Protein AF-A0A3T0KRY9-F1 (afdb_monomer_lite)

Structure (mmCIF, N/CA/C/O backbone):
data_AF-A0A3T0KRY9-F1
#
_entry.id   AF-A0A3T0KRY9-F1
#
loop_
_atom_site.group_PDB
_atom_site.id
_atom_site.type_symbol
_atom_site.label_atom_id
_atom_site.label_alt_id
_atom_site.label_comp_id
_atom_site.label_asym_id
_atom_site.label_entity_id
_atom_site.label_seq_id
_atom_site.pdbx_PDB_ins_code
_atom_site.Cartn_x
_atom_site.Cartn_y
_atom_site.Cartn_z
_atom_site.occupancy
_atom_site.B_iso_or_equiv
_atom_site.auth_seq_id
_atom_site.auth_comp_id
_atom_site.auth_asym_id
_atom_site.auth_atom_id
_atom_site.pdbx_PDB_model_num
ATOM 1 N N . MET A 1 1 ? -6.713 -2.407 -11.564 1.00 73.00 1 MET A N 1
ATOM 2 C CA . MET A 1 1 ? -6.465 -1.032 -12.025 1.00 73.00 1 MET A CA 1
ATOM 3 C C . MET A 1 1 ? -4.976 -0.856 -12.234 1.00 73.00 1 MET A C 1
ATOM 5 O O . MET A 1 1 ? -4.206 -1.366 -11.420 1.00 73.00 1 MET A O 1
ATOM 9 N N . ASN A 1 2 ? -4.605 -0.160 -13.306 1.00 80.75 2 ASN A N 1
ATOM 10 C CA . ASN A 1 2 ? -3.218 0.167 -13.614 1.00 80.75 2 ASN A CA 1
ATOM 11 C C . ASN A 1 2 ? -2.917 1.579 -13.085 1.00 80.75 2 ASN A C 1
ATOM 13 O O . ASN A 1 2 ? -3.702 2.519 -13.257 1.00 80.75 2 ASN A O 1
ATOM 17 N N . PHE A 1 3 ? -1.788 1.709 -12.404 1.00 83.56 3 PHE A N 1
ATOM 18 C CA . PHE A 1 3 ? -1.249 2.954 -11.878 1.00 83.56 3 PHE A CA 1
ATOM 19 C C . PHE A 1 3 ? 0.004 3.330 -12.659 1.00 83.56 3 PHE A C 1
ATOM 21 O O . PHE A 1 3 ? 0.846 2.471 -12.930 1.00 83.56 3 PHE A O 1
ATOM 28 N N . GLY A 1 4 ? 0.180 4.622 -12.924 1.00 87.69 4 GLY A N 1
ATOM 29 C CA . GLY A 1 4 ? 1.516 5.171 -13.089 1.00 87.69 4 GLY A CA 1
ATOM 30 C C . GLY A 1 4 ? 2.313 4.950 -11.804 1.00 87.69 4 GLY A C 1
ATOM 31 O O . GLY A 1 4 ? 1.774 4.975 -10.691 1.00 87.69 4 GLY A O 1
ATOM 32 N N . LEU A 1 5 ? 3.616 4.722 -11.929 1.00 88.06 5 LEU A N 1
ATOM 33 C CA . LEU A 1 5 ? 4.494 4.512 -10.776 1.00 88.06 5 LEU A CA 1
ATOM 34 C C . LEU A 1 5 ? 4.407 5.670 -9.757 1.00 88.06 5 LEU A C 1
ATOM 36 O O . LEU A 1 5 ? 4.473 5.454 -8.543 1.00 88.06 5 LEU A O 1
ATOM 40 N N . GLU A 1 6 ? 4.240 6.895 -10.249 1.00 89.12 6 GLU A N 1
ATOM 41 C CA . GLU A 1 6 ? 4.071 8.119 -9.469 1.00 89.12 6 GLU A CA 1
ATOM 42 C C . GLU A 1 6 ? 2.751 8.185 -8.689 1.00 89.12 6 GLU A C 1
ATOM 44 O O . GLU A 1 6 ? 2.666 8.926 -7.712 1.00 89.12 6 GLU A O 1
ATOM 49 N N . GLU A 1 7 ? 1.744 7.397 -9.070 1.00 90.56 7 GLU A N 1
ATOM 50 C CA . GLU A 1 7 ? 0.418 7.390 -8.441 1.00 90.56 7 GLU A CA 1
ATOM 51 C C . GLU A 1 7 ? 0.322 6.410 -7.266 1.00 90.56 7 GLU A C 1
ATOM 53 O O . GLU A 1 7 ? -0.552 6.547 -6.408 1.00 90.56 7 GLU A O 1
ATOM 58 N N . VAL A 1 8 ? 1.263 5.464 -7.166 1.00 92.19 8 VAL A N 1
ATOM 59 C CA . VAL A 1 8 ? 1.309 4.474 -6.080 1.00 92.19 8 VAL A CA 1
ATOM 60 C C . VAL A 1 8 ? 1.409 5.149 -4.708 1.00 92.19 8 VAL A C 1
ATOM 62 O O . VAL A 1 8 ? 0.678 4.796 -3.785 1.00 92.19 8 VAL A O 1
ATOM 65 N N . GLU A 1 9 ? 2.295 6.135 -4.545 1.00 94.44 9 GLU A N 1
ATOM 66 C CA . GLU A 1 9 ? 2.453 6.835 -3.262 1.00 94.44 9 GLU A CA 1
ATOM 67 C C . GLU A 1 9 ? 1.225 7.683 -2.888 1.00 94.44 9 GLU A C 1
ATOM 69 O O . GLU A 1 9 ? 0.745 7.532 -1.761 1.00 94.44 9 GLU A O 1
ATOM 74 N N . PRO A 1 10 ? 0.688 8.549 -3.772 1.00 93.81 10 PRO A N 1
ATOM 75 C CA . PRO A 1 10 ? -0.553 9.277 -3.519 1.00 93.81 10 PRO A CA 1
ATOM 76 C C . PRO A 1 10 ? -1.709 8.369 -3.096 1.00 93.81 10 PRO A C 1
ATOM 78 O O . PRO A 1 10 ? -2.374 8.663 -2.102 1.00 93.81 10 PRO A O 1
ATOM 81 N N . PHE A 1 11 ? -1.898 7.241 -3.784 1.00 93.62 11 PHE A N 1
ATOM 82 C CA . PHE A 1 11 ? -2.957 6.289 -3.464 1.00 93.62 11 PHE A CA 1
ATOM 83 C C . PHE A 1 11 ? -2.785 5.681 -2.064 1.00 93.62 11 PHE A C 1
ATOM 85 O O . PHE A 1 11 ? -3.710 5.701 -1.249 1.00 93.62 11 PHE A O 1
ATOM 92 N N . LEU A 1 12 ? -1.578 5.207 -1.730 1.00 95.38 12 LEU A N 1
ATOM 93 C CA . LEU A 1 12 ? -1.294 4.651 -0.402 1.00 95.38 12 LEU A CA 1
ATOM 94 C C . LEU A 1 12 ? -1.461 5.697 0.710 1.00 95.38 12 LEU A C 1
ATOM 96 O O . LEU A 1 12 ? -1.971 5.372 1.782 1.00 95.38 12 LEU A O 1
ATOM 100 N N . LYS A 1 13 ? -1.080 6.957 0.457 1.00 95.75 13 LYS A N 1
ATOM 101 C CA . LYS A 1 13 ? -1.306 8.063 1.401 1.00 95.75 13 LYS A CA 1
ATOM 102 C C . LYS A 1 13 ? -2.788 8.332 1.619 1.00 95.75 13 LYS A C 1
ATOM 104 O O . LYS A 1 13 ? -3.187 8.506 2.767 1.00 95.75 13 LYS A O 1
ATOM 109 N N . HIS A 1 14 ? -3.584 8.341 0.551 1.00 94.50 14 HIS A N 1
ATOM 110 C CA . HIS A 1 14 ? -5.032 8.529 0.639 1.00 94.50 14 HIS A CA 1
ATOM 111 C C . HIS A 1 14 ? -5.697 7.426 1.465 1.00 94.50 14 HIS A C 1
ATOM 113 O O . HIS A 1 14 ? -6.440 7.731 2.398 1.00 94.50 14 HIS A O 1
ATOM 119 N N . LEU A 1 15 ? -5.360 6.154 1.217 1.00 94.81 15 LEU A N 1
ATOM 120 C CA . LEU A 1 15 ? -5.845 5.046 2.048 1.00 94.81 15 LEU A CA 1
ATOM 121 C C . LEU A 1 15 ? -5.494 5.258 3.527 1.00 94.81 15 LEU A C 1
ATOM 123 O O . LEU A 1 15 ? -6.357 5.112 4.397 1.00 94.81 15 LEU A O 1
ATOM 127 N N . SER A 1 16 ? -4.250 5.654 3.813 1.00 95.75 16 SER A N 1
ATOM 128 C CA . SER A 1 16 ? -3.786 5.920 5.177 1.00 95.7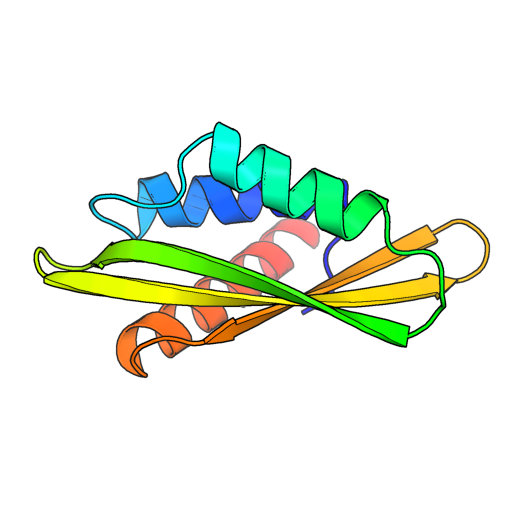5 16 SER A CA 1
ATOM 129 C C . SER A 1 16 ? -4.479 7.091 5.866 1.00 95.75 16 SER A C 1
ATOM 131 O O . SER A 1 16 ? -4.612 7.057 7.085 1.00 95.75 16 SER A O 1
ATOM 133 N N . SER A 1 17 ? -4.865 8.137 5.132 1.00 94.50 17 SER A N 1
ATOM 134 C CA . SER A 1 17 ? -5.450 9.350 5.716 1.00 94.50 17 SER A CA 1
ATOM 135 C C . SER A 1 17 ? -6.972 9.337 5.780 1.00 94.50 17 SER A C 1
ATOM 137 O O . SER A 1 17 ? -7.548 10.020 6.626 1.00 94.50 17 SER A O 1
ATOM 139 N N . SER A 1 18 ? -7.614 8.622 4.856 1.00 93.00 18 SER A N 1
ATOM 140 C CA . SER A 1 18 ? -9.046 8.769 4.575 1.00 93.00 18 SER A CA 1
ATOM 141 C C . SER A 1 18 ? -9.854 7.523 4.935 1.00 93.00 18 SER A C 1
ATOM 143 O O . SER A 1 18 ? -11.033 7.642 5.262 1.00 93.00 18 SER A O 1
ATOM 145 N N . ILE A 1 19 ? -9.236 6.338 4.884 1.00 95.00 19 ILE A N 1
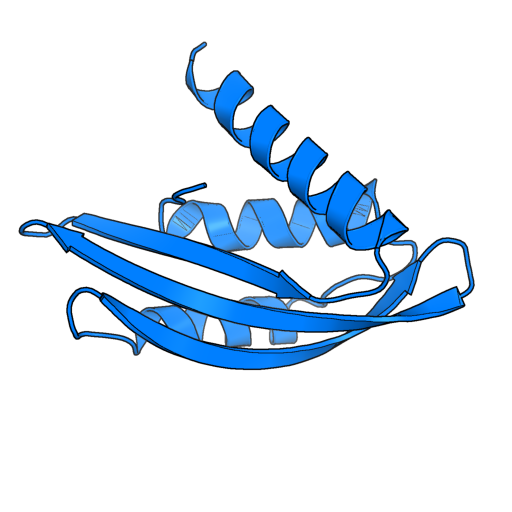ATOM 146 C CA . ILE A 1 19 ? -9.921 5.048 5.063 1.00 95.00 19 ILE A CA 1
ATOM 147 C C . ILE A 1 19 ? -9.482 4.346 6.346 1.00 95.00 19 ILE A C 1
ATOM 149 O O . ILE A 1 19 ? -10.305 3.787 7.073 1.00 95.00 19 ILE A O 1
ATOM 153 N N . LEU A 1 20 ? -8.178 4.348 6.609 1.00 96.50 20 LEU A N 1
ATOM 154 C CA . LEU A 1 20 ? -7.576 3.680 7.754 1.00 96.50 20 LEU A CA 1
ATOM 155 C C . LEU A 1 20 ? -7.478 4.648 8.935 1.00 96.50 20 LEU A C 1
ATOM 157 O O . LEU A 1 20 ? -7.118 5.809 8.773 1.00 96.50 20 LEU A O 1
ATOM 161 N N . ASP A 1 21 ? -7.733 4.151 10.146 1.00 95.00 21 ASP A N 1
ATOM 162 C CA . ASP A 1 21 ? -7.487 4.931 11.367 1.00 95.00 21 ASP A CA 1
ATOM 163 C C . ASP A 1 21 ? -5.976 5.073 11.624 1.00 95.00 21 ASP A C 1
ATOM 165 O O . ASP A 1 21 ? -5.508 6.047 12.211 1.00 95.00 21 ASP A O 1
ATOM 169 N N . SER A 1 22 ? -5.212 4.065 11.191 1.00 95.75 22 SER A N 1
ATOM 170 C CA . SER A 1 22 ? -3.753 4.072 11.113 1.00 95.75 22 SER A CA 1
ATOM 171 C C . SER A 1 22 ? -3.337 3.212 9.927 1.00 95.75 22 SER A C 1
ATOM 173 O O . SER A 1 22 ? -3.463 1.988 9.986 1.00 95.75 22 SER A O 1
ATOM 175 N N . GLY A 1 23 ? -2.874 3.842 8.851 1.00 94.75 23 GLY A N 1
ATOM 176 C CA . GLY A 1 23 ? -2.410 3.146 7.652 1.00 94.75 23 GLY A CA 1
ATOM 177 C C . GLY A 1 23 ? -0.894 3.028 7.545 1.00 94.75 23 GL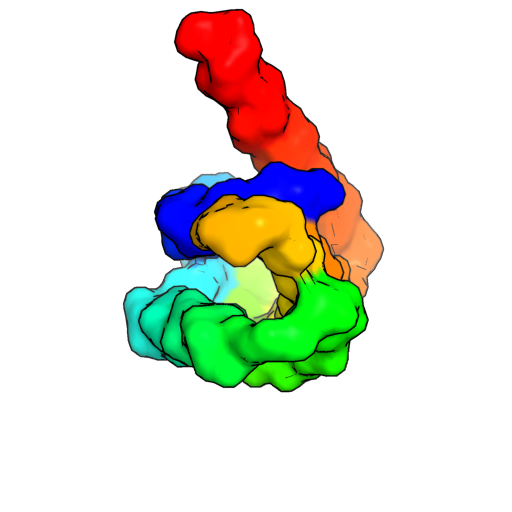Y A C 1
ATOM 178 O O . GLY A 1 23 ? -0.181 3.024 8.547 1.00 94.75 23 GLY A O 1
ATOM 179 N N . PHE A 1 24 ? -0.425 2.954 6.303 1.00 96.56 24 PHE A N 1
ATOM 180 C CA . PHE A 1 24 ? 0.985 2.923 5.936 1.00 96.56 24 PHE A CA 1
ATOM 181 C C . PHE A 1 24 ? 1.705 4.195 6.378 1.00 96.56 24 PHE A C 1
ATOM 183 O O . PHE A 1 24 ? 1.240 5.312 6.114 1.00 96.56 24 PHE A O 1
ATOM 190 N N . ASN A 1 25 ? 2.868 4.025 6.999 1.00 95.31 25 ASN A N 1
ATOM 191 C CA . ASN A 1 25 ? 3.778 5.126 7.283 1.00 95.31 25 ASN A CA 1
ATOM 192 C C . ASN A 1 25 ? 4.675 5.442 6.070 1.00 95.31 25 ASN A C 1
ATOM 194 O O . ASN A 1 25 ? 4.744 4.685 5.103 1.00 95.31 25 ASN A O 1
ATOM 198 N N . GLN A 1 26 ? 5.382 6.576 6.109 1.00 95.38 26 GLN A N 1
ATOM 199 C CA . GLN A 1 26 ? 6.197 7.010 4.969 1.00 95.38 26 GLN A CA 1
ATOM 200 C C . GLN A 1 26 ? 7.341 6.033 4.646 1.00 95.38 26 GLN A C 1
ATOM 202 O O . GLN A 1 26 ? 7.658 5.864 3.474 1.00 95.38 26 GLN A O 1
ATOM 207 N N . ASP A 1 27 ? 7.941 5.366 5.635 1.00 96.94 27 ASP A N 1
ATOM 208 C CA . ASP A 1 27 ? 9.015 4.394 5.389 1.00 96.94 27 ASP A CA 1
ATOM 209 C C . ASP A 1 27 ? 8.484 3.131 4.695 1.00 96.94 27 ASP A C 1
ATOM 211 O O . ASP A 1 27 ? 9.128 2.598 3.789 1.00 96.94 27 ASP A O 1
ATOM 215 N N . GLU A 1 28 ? 7.282 2.681 5.061 1.00 97.50 28 GLU A N 1
ATOM 216 C CA . GLU A 1 28 ? 6.583 1.579 4.391 1.00 97.50 28 GLU A CA 1
ATOM 217 C C . GLU A 1 28 ? 6.216 1.946 2.952 1.00 97.50 28 GLU A C 1
ATOM 219 O O . GLU A 1 28 ? 6.493 1.171 2.039 1.00 97.50 28 GLU A O 1
ATOM 224 N N . ILE A 1 29 ? 5.677 3.148 2.725 1.00 96.81 29 ILE A N 1
ATOM 225 C CA . ILE A 1 29 ? 5.356 3.647 1.379 1.00 96.81 29 ILE A CA 1
ATOM 226 C C . ILE A 1 29 ? 6.622 3.739 0.518 1.00 96.81 29 ILE A C 1
ATOM 228 O O . ILE A 1 29 ? 6.636 3.252 -0.614 1.00 96.81 29 ILE A O 1
ATOM 232 N N . ASN A 1 30 ? 7.708 4.289 1.068 1.00 96.06 30 ASN A N 1
ATOM 233 C CA . ASN A 1 30 ? 9.003 4.360 0.389 1.00 96.06 30 ASN A CA 1
ATOM 234 C C . ASN A 1 30 ? 9.538 2.961 0.057 1.00 96.06 30 ASN A C 1
ATOM 236 O O . ASN A 1 30 ? 10.101 2.753 -1.017 1.00 96.06 30 ASN A O 1
ATOM 240 N N . THR A 1 31 ? 9.357 1.997 0.964 1.00 96.12 31 THR A N 1
ATOM 241 C CA . THR A 1 31 ? 9.749 0.600 0.742 1.00 96.12 31 THR A CA 1
ATOM 242 C C . THR A 1 31 ? 8.948 -0.001 -0.406 1.00 96.12 31 THR A C 1
ATOM 244 O O . THR A 1 31 ? 9.543 -0.559 -1.323 1.00 96.12 31 THR A O 1
ATOM 247 N N . ILE A 1 32 ? 7.622 0.175 -0.416 1.00 96.19 32 ILE A N 1
A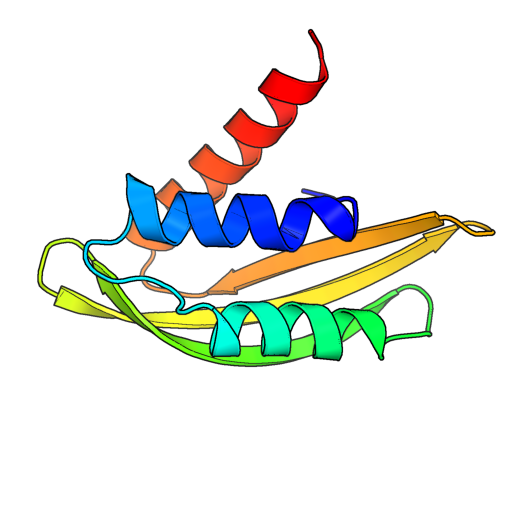TOM 248 C CA . ILE A 1 32 ? 6.751 -0.319 -1.489 1.00 96.19 32 ILE A CA 1
ATOM 249 C C . ILE A 1 32 ? 7.179 0.263 -2.840 1.00 96.19 32 ILE A C 1
ATOM 251 O O . ILE A 1 32 ? 7.426 -0.487 -3.783 1.00 96.19 32 ILE A O 1
ATOM 255 N N . GLN A 1 33 ? 7.346 1.585 -2.926 1.00 95.12 33 GLN A N 1
ATOM 256 C CA . GLN A 1 33 ? 7.804 2.234 -4.154 1.00 95.12 33 GLN A CA 1
ATOM 257 C C . GLN A 1 33 ? 9.201 1.782 -4.581 1.00 95.12 33 GLN A C 1
ATOM 259 O O . GLN A 1 33 ? 9.442 1.584 -5.771 1.00 95.12 33 GLN A O 1
ATOM 264 N N . SER A 1 34 ? 10.138 1.637 -3.643 1.00 95.19 34 SER A N 1
ATOM 265 C CA . SER A 1 34 ? 11.493 1.179 -3.952 1.00 95.19 34 SER A CA 1
ATOM 266 C C . SER A 1 34 ? 11.478 -0.246 -4.500 1.00 95.19 34 SER A C 1
ATOM 268 O O . SER A 1 34 ? 12.124 -0.515 -5.510 1.00 95.19 34 SER A O 1
ATOM 270 N N . GLU A 1 35 ? 10.720 -1.151 -3.879 1.00 96.25 35 GLU A N 1
ATOM 271 C CA . GLU A 1 35 ? 10.594 -2.536 -4.336 1.00 96.25 35 GLU A CA 1
ATOM 272 C C . GLU A 1 35 ? 9.996 -2.599 -5.743 1.00 96.25 35 GLU A C 1
ATOM 274 O O . GLU A 1 35 ? 10.582 -3.249 -6.611 1.00 96.25 35 GLU A O 1
ATOM 279 N N . ILE A 1 36 ? 8.921 -1.849 -6.011 1.00 94.50 36 ILE A N 1
ATOM 280 C CA . ILE A 1 36 ? 8.331 -1.749 -7.354 1.00 94.50 36 ILE A CA 1
ATOM 281 C C . ILE A 1 36 ? 9.352 -1.187 -8.345 1.00 94.50 36 ILE A C 1
ATOM 283 O O . ILE A 1 36 ? 9.510 -1.726 -9.437 1.00 94.50 36 ILE A O 1
ATOM 287 N N . ASN A 1 37 ? 10.109 -0.150 -7.977 1.00 93.19 37 ASN A N 1
ATOM 288 C CA . ASN A 1 37 ? 11.167 0.419 -8.818 1.00 93.19 37 ASN A CA 1
ATOM 289 C C . ASN A 1 37 ? 12.266 -0.587 -9.183 1.00 93.19 37 ASN A C 1
ATOM 291 O O . ASN A 1 37 ? 12.838 -0.496 -10.269 1.00 93.19 37 ASN A O 1
ATOM 295 N N . THR A 1 38 ? 12.560 -1.548 -8.303 1.00 94.56 38 THR A N 1
ATOM 296 C CA . THR A 1 38 ? 13.571 -2.578 -8.584 1.00 94.56 38 THR A CA 1
ATOM 297 C C . THR A 1 38 ? 13.125 -3.627 -9.600 1.00 94.56 38 THR A C 1
ATOM 299 O O . THR A 1 38 ? 13.997 -4.272 -10.183 1.00 94.56 38 THR A O 1
ATOM 302 N N . MET A 1 39 ? 11.814 -3.769 -9.825 1.00 94.25 39 MET A N 1
ATOM 303 C CA . MET A 1 39 ? 11.234 -4.692 -10.805 1.00 94.25 39 MET A CA 1
ATOM 304 C C . MET A 1 39 ? 11.529 -4.203 -12.231 1.00 94.25 39 MET A C 1
ATOM 306 O O . MET A 1 39 ? 11.423 -3.003 -12.517 1.00 94.25 39 MET A O 1
ATOM 310 N N . LYS A 1 40 ? 11.937 -5.114 -13.116 1.00 91.75 40 LYS A N 1
ATOM 311 C CA . LYS A 1 40 ? 12.479 -4.800 -14.454 1.00 91.75 40 LYS A CA 1
ATOM 312 C C . LYS A 1 40 ? 11.970 -5.706 -15.565 1.00 91.75 40 LYS A C 1
ATOM 314 O O . LYS A 1 40 ? 12.224 -5.388 -16.725 1.00 91.75 40 LYS A O 1
ATOM 319 N N . GLU A 1 41 ? 11.341 -6.829 -15.238 1.00 91.56 41 GLU A N 1
ATOM 320 C CA . GLU A 1 41 ? 10.808 -7.736 -16.251 1.00 91.56 41 GLU A CA 1
ATOM 321 C C . GLU A 1 41 ? 9.348 -7.375 -16.548 1.00 91.56 41 GLU A C 1
ATOM 323 O O . GLU A 1 41 ? 8.577 -7.049 -15.648 1.00 91.56 41 GLU A O 1
ATOM 328 N N . ASP A 1 42 ? 8.974 -7.390 -17.826 1.00 92.00 42 ASP A N 1
ATOM 329 C CA . ASP A 1 42 ? 7.578 -7.193 -18.210 1.00 92.00 42 ASP A CA 1
ATOM 330 C C . ASP A 1 42 ? 6.718 -8.346 -17.666 1.00 92.00 42 ASP A C 1
ATOM 332 O O . ASP A 1 42 ? 7.098 -9.517 -17.774 1.00 92.00 42 ASP A O 1
ATOM 336 N N . ASN A 1 43 ? 5.565 -8.017 -17.082 1.00 92.94 43 ASN A N 1
ATOM 337 C CA . ASN A 1 43 ? 4.708 -8.919 -16.303 1.00 92.94 43 ASN A CA 1
ATOM 338 C C . ASN A 1 43 ? 5.404 -9.528 -15.070 1.00 92.94 43 ASN A C 1
ATOM 340 O O . ASN A 1 43 ? 5.019 -10.603 -14.599 1.00 92.94 43 ASN A O 1
ATOM 344 N N . GLU A 1 44 ? 6.447 -8.881 -14.533 1.00 95.06 44 GLU A N 1
ATOM 345 C CA . GLU A 1 44 ? 7.039 -9.299 -13.263 1.00 95.06 44 GLU A CA 1
ATOM 346 C C . GLU A 1 44 ? 6.019 -9.108 -12.146 1.00 95.06 44 GLU A C 1
ATOM 348 O O . GLU A 1 44 ? 5.470 -8.022 -11.974 1.00 95.06 44 GLU A O 1
ATOM 353 N N . VAL A 1 45 ? 5.808 -10.160 -11.358 1.00 96.38 45 VAL A N 1
ATOM 354 C CA . VAL A 1 45 ? 4.903 -10.167 -10.212 1.00 96.38 45 VAL A CA 1
ATOM 355 C C . VAL A 1 45 ? 5.704 -10.438 -8.947 1.00 96.38 45 VAL A C 1
ATOM 357 O O . VAL A 1 45 ? 6.418 -11.440 -8.861 1.00 96.38 45 VAL A O 1
ATOM 360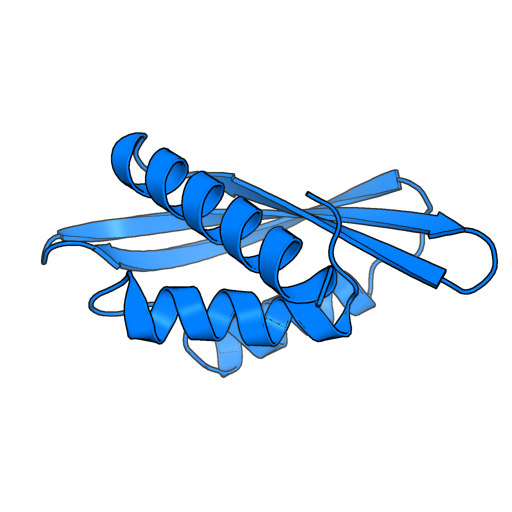 N N . LYS A 1 46 ? 5.562 -9.580 -7.937 1.00 96.62 46 LYS A N 1
ATOM 361 C CA . LYS A 1 46 ? 6.344 -9.665 -6.702 1.00 96.62 46 LYS A CA 1
ATOM 362 C C . LYS A 1 46 ? 5.509 -9.334 -5.472 1.00 96.62 46 LYS A C 1
ATOM 364 O O . LYS A 1 46 ? 4.829 -8.312 -5.418 1.00 96.62 46 LYS A O 1
ATOM 369 N N . GLU A 1 47 ? 5.578 -10.196 -4.457 1.00 97.38 47 GLU A N 1
ATOM 370 C CA . GLU A 1 47 ? 5.053 -9.869 -3.129 1.00 97.38 47 GLU A CA 1
ATOM 371 C C . GLU A 1 47 ? 5.964 -8.817 -2.486 1.00 97.38 47 GLU A C 1
ATOM 373 O O . GLU A 1 47 ? 7.168 -9.029 -2.350 1.00 97.38 47 GLU A O 1
ATOM 378 N N . ILE A 1 48 ? 5.382 -7.677 -2.118 1.00 96.81 48 ILE A N 1
ATOM 379 C CA . ILE A 1 48 ? 6.107 -6.536 -1.554 1.00 96.81 48 ILE A CA 1
ATOM 380 C C . ILE A 1 48 ? 6.201 -6.669 -0.036 1.00 96.81 48 ILE A C 1
ATOM 382 O O . ILE A 1 48 ? 7.248 -6.419 0.557 1.00 96.81 48 ILE A O 1
ATOM 386 N N . GLY A 1 49 ? 5.107 -7.086 0.603 1.00 96.56 49 GLY A N 1
ATOM 387 C CA . GLY A 1 49 ? 5.084 -7.292 2.044 1.00 96.56 49 GLY A CA 1
ATOM 388 C C . GLY A 1 49 ? 3.686 -7.364 2.637 1.00 96.56 49 GLY A C 1
ATOM 389 O O . GLY A 1 49 ? 2.673 -7.285 1.942 1.00 96.56 49 GLY A O 1
ATOM 390 N N . THR A 1 50 ? 3.649 -7.522 3.958 1.00 97.94 50 THR A N 1
ATOM 391 C CA . THR A 1 50 ? 2.431 -7.456 4.771 1.00 97.94 50 THR A CA 1
ATOM 392 C C . THR A 1 50 ? 2.598 -6.368 5.819 1.00 97.94 50 THR A C 1
ATOM 394 O O . THR A 1 50 ? 3.565 -6.394 6.576 1.00 97.94 50 THR A O 1
ATOM 397 N N . PHE A 1 51 ? 1.640 -5.452 5.870 1.00 97.50 51 PHE A N 1
ATOM 398 C CA . PHE A 1 51 ? 1.680 -4.242 6.682 1.00 97.50 51 PHE A CA 1
ATOM 399 C C . PHE A 1 51 ? 0.572 -4.284 7.730 1.00 97.50 51 PHE A C 1
ATOM 401 O O . PHE A 1 51 ? -0.559 -4.681 7.432 1.00 97.50 51 PHE A O 1
ATOM 408 N N . ASP A 1 52 ? 0.911 -3.912 8.961 1.00 97.50 52 ASP A N 1
ATOM 409 C CA . ASP A 1 52 ? -0.045 -3.806 10.059 1.00 97.50 52 ASP A CA 1
ATOM 410 C C . ASP A 1 52 ? -0.781 -2.462 9.964 1.00 97.50 52 ASP A C 1
ATOM 412 O O . ASP A 1 52 ? -0.158 -1.409 9.867 1.00 97.50 52 ASP A O 1
ATOM 416 N N . VAL A 1 53 ? -2.113 -2.499 10.001 1.00 96.94 53 VAL A N 1
ATOM 417 C CA . VAL A 1 53 ? -2.977 -1.313 9.900 1.00 96.94 53 VAL A CA 1
ATOM 418 C C . VAL A 1 53 ? -4.074 -1.358 10.961 1.00 96.94 53 VAL A C 1
ATOM 420 O O . VAL A 1 53 ? -4.374 -2.412 11.527 1.00 96.94 53 VAL A O 1
ATOM 423 N N . ILE A 1 54 ? -4.711 -0.220 11.224 1.00 97.62 54 ILE A N 1
ATOM 424 C CA . ILE A 1 54 ? -5.919 -0.142 12.049 1.00 97.62 54 ILE A CA 1
ATOM 425 C C . ILE A 1 54 ? -7.077 0.285 11.160 1.00 97.62 54 ILE A C 1
ATOM 427 O O . ILE A 1 54 ? -7.051 1.359 10.560 1.00 97.62 54 ILE A O 1
ATOM 431 N N . TYR A 1 55 ? -8.103 -0.558 11.111 1.00 97.19 55 TYR A N 1
ATOM 432 C CA . TYR A 1 55 ? -9.331 -0.302 10.375 1.00 97.19 55 TYR A CA 1
ATOM 433 C C . TYR A 1 55 ? -10.526 -0.421 11.321 1.00 97.19 55 TYR A C 1
ATOM 435 O O . TYR A 1 55 ? -10.711 -1.458 11.963 1.00 97.19 55 TYR A O 1
ATOM 443 N N . LYS A 1 56 ? -11.319 0.649 11.446 1.00 95.62 56 LYS A N 1
ATOM 444 C CA . LYS A 1 56 ? -12.472 0.737 12.362 1.00 95.62 56 LYS A CA 1
ATOM 445 C C . LYS A 1 56 ? -12.120 0.339 13.804 1.00 95.62 56 LYS A C 1
ATOM 447 O O . LYS A 1 56 ? -12.861 -0.379 14.478 1.00 95.62 56 LYS A O 1
ATOM 452 N N . GLY A 1 57 ? -10.955 0.780 14.272 1.00 96.06 57 GLY A N 1
ATOM 453 C CA . GLY A 1 57 ? -10.405 0.482 15.593 1.00 96.06 57 GLY A CA 1
ATOM 454 C C . GLY A 1 57 ? -9.887 -0.949 15.774 1.00 96.06 57 GLY A C 1
ATOM 455 O O . GLY A 1 57 ? -9.474 -1.299 16.880 1.00 96.06 57 GLY A O 1
ATOM 456 N N . GLN A 1 58 ? -9.892 -1.782 14.728 1.00 96.31 58 GLN A N 1
ATOM 457 C CA . GLN A 1 58 ? -9.418 -3.164 14.783 1.00 96.31 58 GLN A CA 1
ATOM 458 C C . GLN A 1 58 ? -8.042 -3.312 14.117 1.00 96.31 58 GLN A C 1
ATOM 460 O O . GLN A 1 58 ? -7.889 -2.944 12.948 1.00 96.31 58 GLN A O 1
ATOM 465 N N . PRO A 1 59 ? -7.045 -3.891 14.816 1.00 97.44 59 PRO A N 1
ATOM 466 C CA . PRO A 1 59 ? -5.787 -4.286 14.195 1.00 97.44 59 PRO A CA 1
ATOM 467 C C . PRO A 1 59 ? -6.039 -5.293 13.070 1.00 97.44 59 PRO A C 1
ATOM 469 O O . PRO A 1 59 ? -6.650 -6.340 13.284 1.00 97.44 59 PRO A O 1
ATOM 472 N N . THR A 1 60 ? -5.564 -4.963 11.878 1.00 96.75 60 THR A N 1
ATOM 473 C CA . THR A 1 60 ? -5.731 -5.721 10.635 1.00 96.75 60 THR A CA 1
ATOM 474 C C . THR A 1 60 ? -4.399 -5.743 9.888 1.00 96.75 60 THR A C 1
ATOM 476 O O . THR A 1 60 ? -3.451 -5.052 10.257 1.00 96.75 60 THR A O 1
ATOM 479 N N . LYS A 1 61 ? -4.296 -6.578 8.854 1.00 97.50 61 LYS A N 1
ATOM 480 C CA . LYS A 1 61 ? -3.128 -6.633 7.975 1.00 97.50 61 LYS A CA 1
ATOM 481 C C . LYS A 1 61 ? -3.546 -6.429 6.527 1.00 97.50 61 LYS A C 1
ATOM 483 O O . LYS A 1 61 ? -4.556 -6.992 6.104 1.00 97.50 61 LYS A O 1
ATOM 488 N N . ILE A 1 62 ? -2.747 -5.683 5.774 1.00 98.00 62 ILE A N 1
ATOM 489 C CA . ILE A 1 62 ? -2.850 -5.599 4.315 1.00 98.00 62 ILE A CA 1
ATOM 490 C C . ILE A 1 62 ? -1.592 -6.230 3.732 1.00 98.00 62 ILE A C 1
ATOM 492 O O . ILE A 1 62 ? -0.479 -5.792 4.020 1.00 98.00 62 ILE A O 1
ATOM 496 N N . ARG A 1 63 ? -1.759 -7.271 2.921 1.00 98.19 63 ARG A N 1
ATOM 497 C CA . ARG A 1 63 ? -0.675 -7.840 2.117 1.00 98.19 63 ARG A CA 1
ATOM 498 C C . ARG A 1 63 ? -0.714 -7.225 0.727 1.00 98.19 63 ARG A C 1
ATOM 500 O O . ARG A 1 63 ? -1.780 -7.190 0.122 1.00 98.19 63 ARG A O 1
ATOM 507 N N . ILE A 1 64 ? 0.435 -6.774 0.235 1.00 97.12 64 ILE A N 1
ATOM 508 C CA . ILE A 1 64 ? 0.572 -6.119 -1.066 1.00 97.12 64 ILE A CA 1
ATOM 509 C C . ILE A 1 64 ? 1.459 -6.967 -1.969 1.00 97.12 64 ILE A C 1
ATOM 511 O O . ILE A 1 64 ? 2.564 -7.369 -1.594 1.00 97.12 64 ILE A O 1
ATOM 515 N N . GLN A 1 65 ? 0.976 -7.188 -3.181 1.00 97.38 65 GLN A N 1
ATOM 516 C CA . GLN A 1 65 ? 1.731 -7.721 -4.302 1.00 97.38 65 GLN A CA 1
ATOM 517 C C . GLN A 1 65 ? 1.633 -6.716 -5.447 1.00 97.38 65 GLN A C 1
ATOM 519 O O . GLN A 1 65 ? 0.570 -6.146 -5.675 1.00 97.38 65 GLN A O 1
ATOM 524 N N . ALA A 1 66 ? 2.738 -6.485 -6.142 1.00 96.19 66 ALA A N 1
ATOM 525 C CA . ALA A 1 66 ? 2.773 -5.628 -7.313 1.00 96.19 66 ALA A CA 1
ATOM 526 C C . ALA A 1 66 ? 3.043 -6.467 -8.558 1.00 96.19 66 ALA A C 1
ATOM 528 O O . ALA A 1 66 ? 3.783 -7.451 -8.508 1.00 96.19 66 ALA A O 1
ATOM 529 N N . GLU A 1 67 ? 2.451 -6.058 -9.664 1.00 96.12 67 GLU A N 1
ATOM 530 C CA . GLU A 1 67 ? 2.792 -6.499 -11.006 1.00 96.12 67 GLU A CA 1
ATOM 531 C C . GLU A 1 67 ? 3.161 -5.271 -11.829 1.00 96.12 67 GLU A C 1
ATOM 533 O O . GLU A 1 67 ? 2.565 -4.212 -11.633 1.00 96.12 67 GLU A O 1
ATOM 538 N N . ILE A 1 68 ? 4.163 -5.384 -12.698 1.00 94.94 68 ILE A N 1
ATOM 539 C CA . ILE A 1 68 ? 4.540 -4.290 -13.595 1.00 94.94 68 ILE A CA 1
ATOM 540 C C . ILE A 1 68 ? 4.338 -4.700 -15.045 1.00 94.94 68 ILE A C 1
ATOM 542 O O . ILE A 1 68 ? 4.684 -5.819 -15.423 1.00 94.94 68 ILE A O 1
ATOM 546 N N . HIS A 1 69 ? 3.819 -3.784 -15.853 1.00 93.31 69 HIS A N 1
ATOM 547 C CA . HIS A 1 69 ? 3.755 -3.918 -17.308 1.00 93.31 69 HIS A CA 1
ATOM 548 C C . HIS A 1 69 ? 4.675 -2.862 -17.910 1.00 93.31 69 HIS A C 1
ATOM 550 O O . HIS A 1 69 ? 4.629 -1.697 -17.510 1.00 93.31 69 HIS A O 1
ATOM 556 N N . ILE A 1 70 ? 5.572 -3.281 -18.802 1.00 89.88 70 ILE A N 1
ATOM 557 C CA . ILE A 1 70 ? 6.552 -2.399 -19.439 1.00 89.88 70 ILE A CA 1
ATOM 558 C C . ILE A 1 70 ? 6.267 -2.364 -20.938 1.00 89.88 70 ILE A C 1
ATOM 560 O O . ILE A 1 70 ? 6.598 -3.306 -21.661 1.00 89.88 70 ILE A O 1
ATOM 564 N N . GLU A 1 71 ? 5.725 -1.246 -21.413 1.00 84.94 71 GLU A N 1
ATOM 565 C CA . GLU A 1 71 ? 5.556 -0.963 -22.839 1.00 84.94 71 GLU A CA 1
ATOM 566 C C . GLU A 1 71 ? 6.531 0.149 -23.255 1.00 84.94 71 GLU A C 1
ATOM 568 O O . GLU A 1 71 ? 6.415 1.300 -22.841 1.00 84.94 71 GLU A O 1
ATOM 573 N N . ASP A 1 72 ? 7.535 -0.206 -24.064 1.00 80.75 72 ASP A N 1
ATOM 574 C CA . ASP A 1 72 ? 8.653 0.658 -24.475 1.00 80.75 72 ASP A CA 1
ATOM 575 C C . ASP A 1 72 ? 9.421 1.303 -23.299 1.00 80.75 72 ASP A C 1
ATOM 577 O O . ASP A 1 72 ? 10.430 0.764 -22.835 1.00 80.75 72 ASP A O 1
ATOM 581 N N . VAL A 1 73 ? 8.983 2.481 -22.849 1.00 76.31 73 VAL A N 1
ATOM 582 C CA . VAL A 1 73 ? 9.578 3.269 -21.752 1.00 76.31 73 VAL A CA 1
ATOM 583 C C . VAL A 1 73 ? 8.608 3.509 -20.600 1.00 76.31 73 VAL A C 1
ATOM 585 O O . VAL A 1 73 ? 9.047 3.951 -19.536 1.00 76.31 73 VAL A O 1
ATOM 588 N N . ASP A 1 74 ? 7.329 3.202 -20.796 1.00 84.06 74 ASP A N 1
ATOM 589 C CA . ASP A 1 74 ? 6.290 3.399 -19.802 1.00 84.06 74 ASP A CA 1
ATOM 590 C C . ASP A 1 74 ? 6.173 2.152 -18.926 1.00 84.06 74 ASP A C 1
ATOM 592 O O . ASP A 1 74 ? 6.213 1.011 -19.395 1.00 84.06 74 ASP A O 1
ATOM 596 N N . LYS A 1 75 ? 6.094 2.390 -17.617 1.00 87.38 75 LYS A N 1
ATOM 597 C CA . LYS A 1 75 ? 5.991 1.348 -16.602 1.00 87.38 75 LYS A CA 1
ATOM 598 C C . LYS A 1 75 ? 4.693 1.538 -15.840 1.00 87.38 75 LYS A C 1
ATOM 600 O O . LYS A 1 75 ? 4.598 2.415 -14.980 1.00 87.38 75 LYS A O 1
ATOM 605 N N . GLU A 1 76 ? 3.733 0.680 -16.139 1.00 92.06 76 GLU A N 1
ATOM 606 C CA . GLU A 1 76 ? 2.480 0.596 -15.407 1.00 92.06 76 GLU A CA 1
ATOM 607 C C . GLU A 1 76 ? 2.615 -0.380 -14.239 1.00 92.06 76 GLU A C 1
ATOM 609 O O . GLU A 1 76 ? 3.394 -1.336 -14.278 1.00 92.06 76 GLU A O 1
ATOM 614 N N . VAL A 1 77 ? 1.861 -0.124 -13.175 1.00 93.44 77 VAL A N 1
ATOM 615 C CA . VAL A 1 77 ? 1.874 -0.906 -11.942 1.00 93.44 77 VAL A CA 1
ATOM 616 C C . VAL A 1 77 ? 0.458 -1.354 -11.612 1.00 93.44 77 VAL A C 1
ATOM 618 O O . VAL A 1 77 ? -0.448 -0.536 -11.485 1.00 93.44 77 VAL A O 1
ATOM 621 N N . VAL A 1 78 ? 0.271 -2.646 -11.381 1.00 93.69 78 VAL A N 1
ATOM 622 C CA . VAL A 1 78 ? -0.957 -3.210 -10.817 1.00 93.69 78 VAL A CA 1
ATOM 623 C C . VAL A 1 78 ? -0.695 -3.577 -9.363 1.00 93.69 78 VAL A C 1
ATOM 625 O O . VAL A 1 78 ? 0.213 -4.351 -9.060 1.00 93.69 78 VAL A O 1
ATOM 628 N N . LEU A 1 79 ? -1.485 -3.019 -8.443 1.00 94.38 79 LEU A N 1
ATOM 629 C CA . LEU A 1 79 ? -1.415 -3.349 -7.020 1.00 94.38 79 LEU A CA 1
ATOM 630 C C . LEU A 1 79 ? -2.507 -4.354 -6.658 1.00 94.38 79 LEU A C 1
ATOM 632 O O . LEU A 1 79 ? -3.694 -4.054 -6.745 1.00 94.38 79 LEU A O 1
ATOM 636 N N . TYR A 1 80 ? -2.102 -5.522 -6.176 1.00 94.75 80 TYR A N 1
ATOM 637 C CA . TYR A 1 80 ? -2.989 -6.505 -5.569 1.00 94.75 80 TYR A CA 1
ATOM 638 C C . TYR A 1 80 ? -2.913 -6.384 -4.048 1.00 94.75 80 TYR A C 1
ATOM 640 O O . TYR A 1 80 ? -1.863 -6.635 -3.445 1.00 94.75 80 TYR A O 1
ATOM 648 N N . MET A 1 81 ? -4.030 -6.011 -3.423 1.00 95.25 81 MET A N 1
ATOM 649 C CA . MET A 1 81 ? -4.135 -5.860 -1.973 1.00 95.25 81 MET A CA 1
ATOM 650 C C . MET A 1 81 ? -5.033 -6.942 -1.380 1.00 95.25 81 MET A C 1
ATOM 652 O O . MET A 1 81 ? -6.160 -7.151 -1.814 1.00 95.25 81 MET A O 1
ATOM 656 N N . PHE A 1 82 ? -4.531 -7.631 -0.360 1.00 96.56 82 PHE A N 1
ATOM 657 C CA . PHE A 1 82 ? -5.250 -8.704 0.316 1.00 96.56 82 PHE A CA 1
ATOM 658 C C . PHE A 1 82 ? -5.444 -8.351 1.786 1.00 96.56 82 PHE A C 1
ATOM 660 O O . PHE A 1 82 ? -4.478 -8.092 2.507 1.00 96.56 82 PHE A O 1
ATOM 667 N N . SER A 1 83 ? -6.691 -8.386 2.241 1.00 97.12 83 SER A N 1
ATOM 668 C CA . SER A 1 83 ? -7.059 -8.179 3.639 1.00 97.12 83 SER A CA 1
ATOM 669 C C . SER A 1 83 ? -8.391 -8.878 3.945 1.00 97.12 83 SER A C 1
ATOM 671 O O . SER A 1 83 ? -8.792 -9.803 3.239 1.00 97.12 83 SER A O 1
ATOM 673 N N . ILE A 1 84 ? -9.076 -8.463 5.010 1.00 96.62 84 ILE A N 1
ATOM 674 C CA . ILE A 1 84 ? -10.474 -8.829 5.248 1.00 96.62 84 ILE A CA 1
ATOM 675 C C . ILE A 1 84 ? -11.358 -8.299 4.110 1.00 96.62 84 ILE A C 1
ATOM 677 O O . ILE A 1 84 ? -11.106 -7.209 3.601 1.00 96.62 84 ILE A O 1
ATOM 681 N N . GLN A 1 85 ? -12.399 -9.054 3.742 1.00 95.88 85 GLN A N 1
ATOM 682 C CA . GLN A 1 85 ? -13.243 -8.759 2.574 1.00 95.88 85 GLN A CA 1
ATOM 683 C C . GLN A 1 85 ? -13.765 -7.318 2.572 1.00 95.88 85 GLN A C 1
ATOM 685 O O . GLN A 1 85 ? -13.597 -6.620 1.588 1.00 95.88 85 GLN A O 1
ATOM 690 N N . GLU A 1 86 ? -14.303 -6.850 3.700 1.00 95.94 86 GLU A N 1
ATOM 691 C CA . GLU A 1 86 ? -14.849 -5.492 3.818 1.00 95.94 86 GLU A CA 1
ATOM 692 C C . GLU A 1 86 ? -13.818 -4.399 3.496 1.00 95.94 86 GLU A C 1
ATOM 694 O O . GLU A 1 86 ? -14.152 -3.396 2.874 1.00 95.94 86 GLU A O 1
ATOM 699 N N . LEU A 1 87 ? -12.561 -4.581 3.913 1.00 95.81 87 LEU A N 1
ATOM 700 C CA . LEU A 1 87 ? -11.505 -3.612 3.632 1.00 95.81 87 LEU A CA 1
ATOM 701 C C . LEU A 1 87 ? -11.047 -3.698 2.173 1.00 95.81 87 LEU A C 1
ATOM 703 O O . LEU A 1 87 ? -10.767 -2.666 1.576 1.00 95.81 87 LEU A O 1
ATOM 707 N N . VAL A 1 88 ? -10.996 -4.903 1.600 1.00 95.31 88 VAL A N 1
ATOM 708 C CA . VAL A 1 88 ? -10.698 -5.089 0.171 1.00 95.31 88 VAL A CA 1
ATOM 709 C C . VAL A 1 88 ? -11.764 -4.410 -0.688 1.00 95.31 88 VAL A C 1
ATOM 711 O O . VAL A 1 88 ? -11.401 -3.628 -1.556 1.00 95.31 88 VAL A O 1
ATOM 714 N N . ASP A 1 89 ? -13.049 -4.608 -0.382 1.00 95.50 89 ASP A N 1
ATOM 715 C CA . ASP A 1 89 ? -14.158 -4.001 -1.131 1.00 95.50 89 ASP A CA 1
ATOM 716 C C . ASP A 1 89 ? -14.053 -2.465 -1.150 1.00 95.50 89 ASP A C 1
ATOM 718 O O . ASP A 1 89 ? -14.254 -1.830 -2.182 1.00 95.50 89 ASP A O 1
ATOM 722 N N . ILE A 1 90 ? -13.681 -1.857 -0.019 1.00 95.12 90 ILE A N 1
ATOM 723 C CA . ILE A 1 90 ? -13.484 -0.403 0.070 1.00 95.12 90 ILE A CA 1
ATOM 724 C C . ILE A 1 90 ? -12.245 0.039 -0.704 1.00 95.12 90 ILE A C 1
ATOM 726 O O . ILE A 1 90 ? -12.292 1.058 -1.383 1.00 95.12 90 ILE A O 1
ATOM 730 N N . ILE A 1 91 ? -11.134 -0.693 -0.601 1.00 94.12 91 ILE A N 1
ATOM 731 C CA . ILE A 1 91 ? -9.919 -0.370 -1.357 1.00 94.12 91 ILE A CA 1
ATOM 732 C C . ILE A 1 91 ? -10.214 -0.410 -2.860 1.00 94.12 91 ILE A C 1
ATOM 734 O O . ILE A 1 91 ? -9.818 0.516 -3.561 1.00 94.12 91 ILE A O 1
ATOM 738 N N . ASP A 1 92 ? -10.950 -1.417 -3.335 1.00 92.06 92 ASP A N 1
ATOM 739 C CA . ASP A 1 92 ? -11.358 -1.530 -4.737 1.00 92.06 92 ASP A CA 1
ATOM 740 C C . ASP A 1 92 ? -12.247 -0.345 -5.160 1.00 92.06 92 ASP A C 1
ATOM 742 O O . ASP A 1 92 ? -12.038 0.232 -6.228 1.00 92.06 92 ASP A O 1
ATOM 746 N N . GLU A 1 93 ? -13.189 0.089 -4.313 1.00 93.00 93 GLU A N 1
ATOM 747 C CA . GLU A 1 93 ? -13.983 1.302 -4.566 1.00 93.00 93 GLU A CA 1
ATOM 748 C C . GLU A 1 93 ? -13.127 2.578 -4.630 1.00 93.00 93 GLU A C 1
ATOM 750 O O . GLU A 1 93 ? -13.373 3.444 -5.471 1.00 93.00 93 GLU A O 1
ATOM 755 N N . GLU A 1 94 ? -12.126 2.725 -3.758 1.00 91.69 94 GLU A N 1
ATOM 756 C CA . GLU A 1 94 ? -11.222 3.882 -3.771 1.00 91.69 94 GLU A CA 1
ATOM 757 C C . GLU A 1 94 ? -10.281 3.876 -4.981 1.00 91.69 94 GLU A C 1
ATOM 759 O O . GLU A 1 94 ? -9.967 4.941 -5.520 1.00 91.69 94 GLU A O 1
ATOM 764 N N . MET A 1 95 ? -9.863 2.694 -5.446 1.00 87.38 95 MET A N 1
ATOM 765 C CA . MET A 1 95 ? -9.130 2.557 -6.705 1.00 87.38 95 MET A CA 1
ATOM 766 C C . MET A 1 95 ? -9.970 3.106 -7.865 1.00 87.38 95 MET A C 1
ATOM 768 O O . MET A 1 95 ? -9.515 4.010 -8.561 1.00 87.38 95 MET A O 1
ATOM 772 N N . LEU A 1 96 ? -11.229 2.674 -8.001 1.00 86.31 96 LEU A N 1
ATOM 773 C CA . LEU A 1 96 ? -12.129 3.149 -9.064 1.00 86.31 96 LEU A CA 1
ATOM 774 C C . LEU A 1 96 ? -12.333 4.675 -9.046 1.00 86.31 96 LEU A C 1
ATOM 776 O O . LEU A 1 96 ? -12.330 5.314 -10.092 1.00 86.31 96 LEU A O 1
ATOM 780 N N . LYS A 1 97 ? -12.454 5.291 -7.863 1.00 84.19 97 LYS A N 1
ATOM 781 C CA . LYS A 1 97 ? -12.583 6.760 -7.749 1.00 84.19 97 LYS A CA 1
ATOM 782 C C . LYS A 1 97 ? -11.336 7.499 -8.225 1.00 84.19 97 LYS A C 1
ATOM 784 O O . LYS A 1 97 ? -11.446 8.584 -8.787 1.00 84.19 97 LYS A O 1
ATOM 789 N N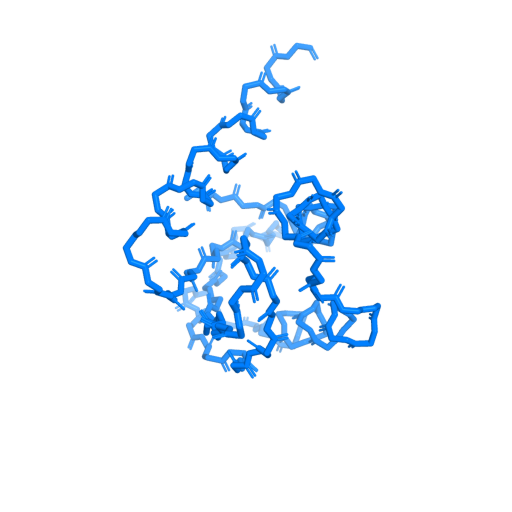 . THR A 1 98 ? -10.164 6.909 -8.006 1.00 73.81 98 THR A N 1
ATOM 790 C CA . THR A 1 98 ? -8.892 7.470 -8.473 1.00 73.81 98 THR A CA 1
ATOM 791 C C . THR A 1 98 ? -8.805 7.430 -10.008 1.00 73.81 98 THR A C 1
ATOM 793 O O . THR A 1 98 ? -8.129 8.274 -10.584 1.00 73.81 98 THR A O 1
ATOM 796 N N . GLU A 1 99 ? -9.510 6.509 -10.689 1.00 65.75 99 GLU A N 1
ATOM 797 C CA . GLU A 1 99 ? -9.639 6.504 -12.162 1.00 65.75 99 GLU A CA 1
ATOM 798 C C . GLU A 1 99 ? -10.524 7.644 -12.659 1.00 65.75 99 GLU A C 1
ATOM 800 O O . GLU A 1 99 ? -10.126 8.361 -13.575 1.00 65.75 99 GLU A O 1
ATOM 805 N N . ASP A 1 100 ? -11.694 7.842 -12.045 1.00 60.09 100 ASP A N 1
ATOM 806 C CA . ASP A 1 100 ? -12.657 8.865 -12.473 1.00 60.09 100 ASP A CA 1
ATOM 807 C C . ASP A 1 100 ? -12.077 10.289 -12.379 1.00 60.09 100 ASP A C 1
ATOM 809 O O . ASP A 1 100 ? -12.390 11.145 -13.206 1.00 60.09 100 ASP A O 1
ATOM 813 N N . GLU A 1 101 ? -11.189 10.556 -11.413 1.00 58.22 101 GLU A N 1
ATOM 814 C CA . GLU A 1 101 ? -10.490 11.845 -11.294 1.00 58.22 101 GLU A CA 1
ATOM 815 C C . GLU A 1 101 ? -9.468 12.101 -12.422 1.00 58.22 101 GLU A C 1
ATOM 817 O O . GLU A 1 101 ? -9.068 13.249 -12.621 1.00 58.22 101 GLU A O 1
ATOM 822 N N . ARG A 1 102 ? -9.071 11.078 -13.198 1.00 55.66 102 ARG A N 1
ATOM 823 C CA . ARG A 1 102 ? -8.162 11.219 -14.353 1.00 55.66 102 ARG A CA 1
ATOM 824 C C . ARG A 1 102 ? -8.863 11.701 -15.628 1.00 55.66 102 ARG A C 1
ATOM 826 O O . ARG A 1 102 ? -8.184 12.205 -16.520 1.00 55.66 102 ARG A O 1
ATOM 833 N N . GLU A 1 103 ? -10.184 11.540 -15.749 1.00 49.22 103 GLU A N 1
ATOM 834 C CA . GLU A 1 103 ? -10.936 11.889 -16.971 1.00 49.22 103 GLU A CA 1
ATOM 835 C C . GLU A 1 103 ? -11.396 13.367 -17.050 1.00 49.22 103 GLU A C 1
ATOM 837 O O . GLU A 1 103 ? -12.101 13.733 -17.997 1.00 49.22 103 GLU A O 1
ATOM 842 N N . PHE A 1 104 ? -10.988 14.238 -16.113 1.00 41.25 104 PHE A N 1
ATOM 843 C CA . PHE A 1 104 ? -11.424 15.647 -16.040 1.00 41.25 104 PHE A CA 1
ATOM 844 C C . PHE A 1 104 ? -10.306 16.690 -16.167 1.00 41.25 104 PHE A C 1
ATOM 846 O O . PHE A 1 104 ? -9.244 16.545 -15.525 1.00 41.25 104 PHE A O 1
#

pLDDT: mean 91.19, std 10.39, range [41.25, 98.19]

Secondary structure (DSSP, 8-state):
-EEEGGGHHHHHHHIIIII-SB---HHHHHHHHHHHHH--STTEEEEEEEEEEEETTEEEEEEEEEEEEEETTEEEEEEEEES-HHHHHHHHHHHHHHHHGGG-

Organism: NCBI:txid228899

Radius of gyration: 13.48 Å; chains: 1; bounding box: 28×26×40 Å

Sequence (104 aa):
MNFGLEEVEPFLKHLSSSILDSGFNQDEINTIQSEINTMKEDNEVKEIGTFDVIYKGQPTKIRIQAEIHIEDVDKEVVLYMFSIQELVDIIDEEMLKTEDEREF

Foldseek 3Di:
DKDFLVVQLVLQVCCQPPFFPHGDDPVLSVQQSVVLVVDDDAQDKAWSAKDWTHGPNDTWIKTWMWTWHDDPHTIIIDIDIDIPPVSVVVSVVSVVVVVVVVVD